Protein AF-A0A3M1IWX7-F1 (afdb_monomer)

Foldseek 3Di:
DQLDQAQEEEQQFEQADQVQVVVLVVDDPVSVVVSVCVSVDTHHLQRVQVVQQVVCVVCPVSGNHQEYEREYNDQALVSQLQSCQSHPHHYGYDDDVNLVVQVVDDPVSSVVVVVRSVVVNVVCVVPHDDDD

pLDDT: mean 96.59, std 3.07, range [67.62, 98.69]

Radius of gyration: 17.31 Å; Cα contacts (8 Å, |Δi|>4): 176; chains: 1; bounding box: 34×42×42 Å

Sequence (132 aa):
LLQLPLAAIDFAANGGTNFAKLELLRSNPLAQQVYAPLAQVGHSAEEMTQLTNDLIAELGDRVACEHIIISGGIQTFLDGYYLTEQLQLPAVYGQASAFLRYARGEYEDLRQYAAAQVRGLVLARTYLRIRR

Mean predicted aligned error: 2.96 Å

Structure (mmCIF, N/CA/C/O backbone):
data_AF-A0A3M1IWX7-F1
#
_entry.id   AF-A0A3M1IWX7-F1
#
loop_
_atom_site.group_PDB
_atom_site.id
_atom_site.type_symbol
_atom_site.label_atom_id
_atom_site.label_alt_id
_atom_site.label_comp_id
_atom_site.label_asym_id
_atom_site.label_entity_id
_atom_site.label_seq_id
_atom_site.pdbx_PDB_ins_code
_atom_site.Cartn_x
_atom_site.Cartn_y
_atom_site.Cartn_z
_atom_site.occupancy
_atom_site.B_iso_or_equiv
_atom_site.auth_seq_id
_atom_site.auth_comp_id
_atom_site.auth_asym_id
_atom_site.auth_atom_id
_atom_site.pdbx_PDB_model_num
ATOM 1 N N . LEU A 1 1 ? -12.398 11.976 3.714 1.00 95.06 1 LEU A N 1
ATOM 2 C CA . LEU A 1 1 ? -12.931 10.729 3.118 1.00 95.06 1 LEU A CA 1
ATOM 3 C C . LEU A 1 1 ? -13.509 9.789 4.172 1.00 95.06 1 LEU A C 1
ATOM 5 O O . LEU A 1 1 ? -14.639 9.380 3.985 1.00 95.06 1 LEU A O 1
ATOM 9 N N . LEU A 1 2 ? -12.815 9.514 5.287 1.00 97.81 2 LEU A N 1
ATOM 10 C CA . LEU A 1 2 ? -13.297 8.595 6.339 1.00 97.81 2 LEU A CA 1
ATOM 11 C C . LEU A 1 2 ? -14.684 8.910 6.930 1.00 97.81 2 LEU A C 1
ATOM 13 O O . LEU A 1 2 ? -15.343 8.001 7.404 1.00 97.81 2 LEU A O 1
ATOM 17 N N . GLN A 1 3 ? -15.139 10.167 6.897 1.00 98.31 3 GLN A N 1
ATOM 18 C CA . GLN A 1 3 ? -16.476 10.567 7.370 1.00 98.31 3 GLN A CA 1
ATOM 19 C C . GLN A 1 3 ? -17.596 10.362 6.332 1.00 98.31 3 GLN A C 1
ATOM 21 O O . GLN A 1 3 ? -18.760 10.626 6.614 1.00 98.31 3 GLN A O 1
ATOM 26 N N . LEU A 1 4 ? -17.256 9.949 5.109 1.00 98.25 4 LEU A N 1
ATOM 27 C CA . LEU A 1 4 ? -18.234 9.630 4.072 1.00 98.25 4 LEU A CA 1
ATOM 28 C C . LEU A 1 4 ? -18.584 8.136 4.155 1.00 98.25 4 LEU A C 1
ATOM 30 O O . LEU A 1 4 ? -17.682 7.342 4.425 1.00 98.25 4 LEU A O 1
ATOM 34 N N . PRO A 1 5 ? -19.838 7.738 3.872 1.00 97.56 5 PRO A N 1
ATOM 35 C CA . PRO A 1 5 ? -20.279 6.341 3.893 1.00 97.56 5 PRO A CA 1
ATOM 36 C C . PRO A 1 5 ? -19.789 5.586 2.645 1.00 97.56 5 PRO A C 1
ATOM 38 O O . PRO A 1 5 ? -20.568 5.159 1.794 1.00 97.56 5 PRO A O 1
ATOM 41 N N . LEU A 1 6 ? -18.468 5.508 2.480 1.00 97.62 6 LEU A N 1
ATOM 42 C CA . LEU A 1 6 ? -17.805 4.790 1.397 1.00 97.62 6 LEU A CA 1
ATOM 43 C C . LEU A 1 6 ? -17.605 3.331 1.808 1.00 97.62 6 LEU A C 1
ATOM 45 O O . LEU A 1 6 ? -17.215 3.051 2.939 1.00 97.62 6 LEU A O 1
ATOM 49 N N . ALA A 1 7 ? -17.796 2.407 0.864 1.00 97.50 7 ALA A N 1
ATOM 50 C CA . ALA A 1 7 ? -17.525 0.993 1.116 1.00 97.50 7 ALA A CA 1
ATOM 51 C C . ALA A 1 7 ? -16.043 0.755 1.449 1.00 97.50 7 ALA A C 1
ATOM 53 O O . ALA A 1 7 ? -15.734 0.015 2.380 1.00 97.50 7 ALA A O 1
ATOM 54 N N . ALA A 1 8 ? -15.139 1.398 0.699 1.00 98.19 8 ALA A N 1
ATOM 55 C CA . ALA A 1 8 ? -13.705 1.356 0.944 1.00 98.19 8 ALA A CA 1
ATOM 56 C C . ALA A 1 8 ? -12.975 2.591 0.389 1.00 98.19 8 ALA A C 1
ATOM 58 O O . ALA A 1 8 ? -13.444 3.222 -0.563 1.00 98.19 8 ALA A O 1
ATOM 59 N N . ILE A 1 9 ? -11.794 2.887 0.936 1.00 98.56 9 ILE A N 1
ATOM 60 C CA . ILE A 1 9 ? -10.816 3.833 0.370 1.00 98.56 9 ILE A CA 1
ATOM 61 C C . ILE A 1 9 ? -9.543 3.063 0.006 1.00 98.56 9 ILE A C 1
ATOM 63 O O . ILE A 1 9 ? -9.040 2.296 0.821 1.00 98.56 9 ILE A O 1
ATOM 67 N N . ASP A 1 10 ? -9.010 3.289 -1.195 1.00 98.50 10 ASP A N 1
ATOM 68 C CA . ASP A 1 10 ? -7.722 2.743 -1.637 1.00 98.50 10 ASP A CA 1
ATOM 69 C C . ASP A 1 10 ? -6.610 3.784 -1.465 1.00 98.50 10 ASP A C 1
ATOM 71 O O . ASP A 1 10 ? -6.742 4.913 -1.939 1.00 98.50 10 ASP A O 1
ATOM 75 N N . PHE A 1 11 ? -5.530 3.418 -0.772 1.00 98.38 11 PHE A N 1
ATOM 76 C CA . PHE A 1 11 ? -4.419 4.326 -0.486 1.00 98.38 11 PHE A CA 1
ATOM 77 C C . PHE A 1 11 ? -3.646 4.750 -1.734 1.00 98.38 11 PHE A C 1
ATOM 79 O O . PHE A 1 11 ? -3.239 5.908 -1.808 1.00 98.38 11 PHE A O 1
ATOM 86 N N . ALA A 1 12 ? -3.430 3.841 -2.693 1.00 97.50 12 ALA A N 1
ATOM 87 C CA . ALA A 1 12 ? -2.590 4.084 -3.873 1.00 97.50 12 ALA A CA 1
ATOM 88 C C . ALA A 1 12 ? -1.271 4.816 -3.532 1.00 97.50 12 ALA A C 1
ATOM 90 O O . ALA A 1 12 ? -0.866 5.767 -4.205 1.00 97.50 12 ALA A O 1
ATOM 91 N N . ALA A 1 13 ? -0.623 4.380 -2.449 1.00 97.56 13 ALA A N 1
ATOM 92 C CA . ALA A 1 13 ? 0.479 5.083 -1.814 1.00 97.56 13 ALA A CA 1
ATOM 93 C C . ALA A 1 13 ? 1.749 5.154 -2.681 1.00 97.56 13 ALA A C 1
ATOM 95 O O . ALA A 1 13 ? 1.976 4.372 -3.616 1.00 97.56 13 ALA A O 1
ATOM 96 N N . ASN A 1 14 ? 2.636 6.079 -2.322 1.00 96.44 14 ASN A N 1
ATOM 97 C CA . ASN A 1 14 ? 3.972 6.169 -2.891 1.00 96.44 14 ASN A CA 1
ATOM 98 C C . ASN A 1 14 ? 4.850 4.980 -2.440 1.00 96.44 14 ASN A C 1
ATOM 100 O O . ASN A 1 14 ? 4.671 4.423 -1.359 1.00 96.44 14 ASN A O 1
ATOM 104 N N . GLY A 1 15 ? 5.818 4.592 -3.275 1.00 90.94 15 GLY A N 1
ATOM 105 C CA . GLY A 1 15 ? 6.729 3.456 -3.040 1.00 90.94 15 GLY A CA 1
ATOM 106 C C . GLY A 1 15 ? 6.603 2.313 -4.055 1.00 90.94 15 GLY A C 1
ATOM 107 O O . GLY A 1 15 ? 7.458 1.432 -4.106 1.00 90.94 15 GLY A O 1
ATOM 108 N N . GLY A 1 16 ? 5.562 2.330 -4.894 1.00 91.69 16 GLY A N 1
ATOM 109 C CA . GLY A 1 16 ? 5.361 1.384 -5.998 1.00 91.69 16 GLY A CA 1
ATOM 110 C C . GLY A 1 16 ? 5.563 2.023 -7.370 1.00 91.69 16 GLY A C 1
ATOM 111 O O . GLY A 1 16 ? 6.592 2.635 -7.655 1.00 91.69 16 GLY A O 1
ATOM 112 N N . THR A 1 17 ? 4.562 1.878 -8.245 1.00 94.88 17 THR A N 1
ATOM 113 C CA . THR A 1 17 ? 4.537 2.598 -9.524 1.00 94.88 17 THR A CA 1
ATOM 114 C C . THR A 1 17 ? 4.424 4.096 -9.270 1.00 94.88 17 THR A C 1
ATOM 116 O O . THR A 1 17 ? 3.409 4.572 -8.774 1.00 94.88 17 THR A O 1
ATOM 119 N N . ASN A 1 18 ? 5.448 4.847 -9.659 1.00 95.81 18 ASN A N 1
ATOM 120 C CA . ASN A 1 18 ? 5.466 6.295 -9.521 1.00 95.81 18 ASN A CA 1
ATOM 121 C C . ASN A 1 18 ? 4.931 6.959 -10.798 1.00 95.81 18 ASN A C 1
ATOM 123 O O . ASN A 1 18 ? 5.664 7.123 -11.777 1.00 95.81 18 ASN A O 1
ATOM 127 N N . PHE A 1 19 ? 3.645 7.317 -10.795 1.00 95.56 19 PHE A N 1
ATOM 128 C CA . PHE A 1 19 ? 2.992 7.927 -11.957 1.00 95.56 19 PHE A CA 1
ATOM 129 C C . PHE A 1 19 ? 3.510 9.333 -12.266 1.00 95.56 19 PHE A C 1
ATOM 131 O O . PHE A 1 19 ? 3.643 9.668 -13.438 1.00 95.56 19 PHE A O 1
ATOM 138 N N . ALA A 1 20 ? 3.900 10.120 -11.258 1.00 95.69 20 ALA A N 1
ATOM 139 C CA . ALA A 1 20 ? 4.550 11.407 -11.498 1.00 95.69 20 ALA A CA 1
ATOM 140 C C . ALA A 1 20 ? 5.853 11.217 -12.295 1.00 95.69 20 ALA A C 1
ATOM 142 O O . ALA A 1 20 ? 6.055 11.863 -13.319 1.00 95.69 20 ALA A O 1
ATOM 143 N N . LYS A 1 21 ? 6.701 10.256 -11.906 1.00 95.38 21 LYS A N 1
ATOM 144 C CA . LYS A 1 21 ? 7.915 9.898 -12.656 1.00 95.38 21 LYS A CA 1
ATOM 145 C C . LYS A 1 21 ? 7.600 9.366 -14.055 1.00 95.38 21 LYS A C 1
ATOM 147 O O . LYS A 1 21 ? 8.299 9.722 -14.999 1.00 95.38 21 LYS A O 1
ATOM 152 N N . LEU A 1 22 ? 6.578 8.520 -14.198 1.00 96.12 22 LEU A N 1
ATOM 153 C CA . LEU A 1 22 ? 6.165 7.988 -15.499 1.00 96.12 22 LEU A CA 1
ATOM 154 C C . LEU A 1 22 ? 5.761 9.113 -16.460 1.00 96.12 22 LEU A C 1
ATOM 156 O O . LEU A 1 22 ? 6.229 9.138 -17.595 1.00 96.12 22 LEU A O 1
ATOM 160 N N . GLU A 1 23 ? 4.949 10.061 -16.001 1.00 97.00 23 GLU A N 1
ATOM 161 C CA . GLU A 1 23 ? 4.507 11.185 -16.829 1.00 97.00 23 GLU A CA 1
ATOM 162 C C . GLU A 1 23 ? 5.641 12.184 -17.106 1.00 97.00 23 GLU A C 1
ATOM 164 O O . GLU A 1 23 ? 5.728 12.718 -18.212 1.00 97.00 23 GLU A O 1
ATOM 169 N N . LEU A 1 24 ? 6.599 12.352 -16.186 1.00 96.12 24 LEU A N 1
ATOM 170 C CA . LEU A 1 24 ? 7.827 13.101 -16.473 1.00 96.12 24 LEU A CA 1
ATOM 171 C C . LEU A 1 24 ? 8.622 12.462 -17.614 1.00 96.12 24 LEU A C 1
ATOM 173 O O . LEU A 1 24 ? 9.012 13.166 -18.543 1.00 96.12 24 LEU A O 1
ATOM 177 N N . LEU A 1 25 ? 8.811 11.140 -17.610 1.00 96.31 25 LEU A N 1
ATOM 178 C CA . LEU A 1 25 ? 9.521 10.435 -18.688 1.00 96.31 25 LEU A CA 1
ATOM 179 C C . LEU A 1 25 ? 8.834 10.576 -20.058 1.00 96.31 25 LEU A C 1
ATOM 181 O O . LEU A 1 25 ? 9.493 10.439 -21.086 1.00 96.31 25 LEU A O 1
ATOM 185 N N . ARG A 1 26 ? 7.530 10.870 -20.082 1.00 97.12 26 ARG A N 1
ATOM 186 C CA . ARG A 1 26 ? 6.750 11.136 -21.303 1.00 97.12 26 ARG A CA 1
ATOM 187 C C . ARG A 1 26 ? 6.795 12.604 -21.743 1.00 97.12 26 ARG A C 1
ATOM 189 O O . ARG A 1 26 ? 6.288 12.931 -22.813 1.00 97.12 26 ARG A O 1
ATOM 196 N N . SER A 1 27 ? 7.376 13.483 -20.930 1.00 96.44 27 SER A N 1
ATOM 197 C CA . SER A 1 27 ? 7.433 14.930 -2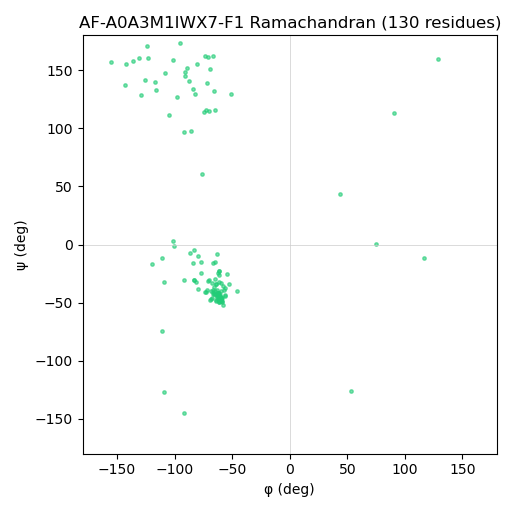1.158 1.00 96.44 27 SER A CA 1
ATOM 198 C C . SER A 1 27 ? 8.735 15.378 -21.840 1.00 96.44 27 SER A C 1
ATOM 200 O O . SER A 1 27 ? 9.663 14.591 -22.038 1.00 96.44 27 SER A O 1
ATOM 202 N N . ASN A 1 28 ? 8.814 16.661 -22.209 1.00 97.06 28 ASN A N 1
ATOM 203 C CA . ASN A 1 28 ? 10.013 17.251 -22.813 1.00 97.06 28 ASN A CA 1
ATOM 204 C C . ASN A 1 28 ? 11.153 17.465 -21.782 1.00 97.06 28 ASN A C 1
ATOM 206 O O . ASN A 1 28 ? 10.888 17.510 -20.579 1.00 97.06 28 ASN A O 1
ATOM 210 N N . PRO A 1 29 ? 12.417 17.649 -22.221 1.00 96.69 29 PRO A N 1
ATOM 211 C CA . PRO A 1 29 ? 13.563 17.759 -21.310 1.00 96.69 29 PRO A CA 1
ATOM 212 C C . PRO A 1 29 ? 13.471 18.892 -20.276 1.00 96.69 29 PRO A C 1
ATOM 214 O O . PRO A 1 29 ? 13.897 18.715 -19.137 1.00 96.69 29 PRO A O 1
ATOM 217 N N . LEU A 1 30 ? 12.888 20.040 -20.641 1.00 96.44 30 LEU A N 1
ATOM 218 C CA . LEU A 1 30 ? 12.727 21.167 -19.718 1.00 96.44 30 LEU A CA 1
ATOM 219 C C . LEU A 1 30 ? 11.739 20.819 -18.597 1.00 96.44 30 LEU A C 1
ATOM 221 O O . LEU A 1 30 ? 12.027 21.048 -17.424 1.00 96.44 30 LEU A O 1
ATOM 225 N N . ALA A 1 31 ? 10.598 20.220 -18.946 1.00 94.12 31 ALA A N 1
ATOM 226 C CA . ALA A 1 31 ? 9.603 19.764 -17.980 1.00 94.12 31 ALA A CA 1
ATOM 227 C C . ALA A 1 31 ? 10.174 18.687 -17.044 1.00 94.12 31 ALA A C 1
ATOM 229 O O . ALA A 1 31 ? 9.968 18.766 -15.834 1.00 94.12 31 ALA A O 1
ATOM 230 N N . GLN A 1 32 ? 10.952 17.737 -17.577 1.00 94.88 32 GLN A N 1
ATOM 231 C CA . GLN A 1 32 ? 11.645 16.731 -16.766 1.00 94.88 32 GLN A CA 1
ATOM 232 C C . GLN A 1 32 ? 12.547 17.370 -15.707 1.00 94.88 32 GLN A C 1
ATOM 234 O O . GLN A 1 32 ? 12.524 16.943 -14.556 1.00 94.88 32 GLN A O 1
ATOM 239 N N . GLN A 1 33 ? 13.307 18.405 -16.074 1.00 94.50 33 GLN A N 1
ATOM 240 C CA . GLN A 1 33 ? 14.199 19.099 -15.148 1.00 94.50 33 GLN A CA 1
ATOM 241 C C . GLN A 1 33 ? 13.430 19.908 -14.094 1.00 94.50 33 GLN A C 1
ATOM 243 O O . GLN A 1 33 ? 13.735 19.811 -12.907 1.00 94.50 33 GLN A O 1
ATOM 248 N N . VAL A 1 34 ? 12.439 20.699 -14.514 1.00 96.69 34 VAL A N 1
ATOM 249 C CA . VAL A 1 34 ? 11.699 21.605 -13.618 1.00 96.69 34 VAL A CA 1
ATOM 250 C C . VAL A 1 34 ? 10.826 20.836 -12.627 1.00 96.69 34 VAL A C 1
ATOM 252 O O . VAL A 1 34 ? 10.751 21.202 -11.455 1.00 96.69 34 VAL A O 1
ATOM 255 N N . TYR A 1 35 ? 10.178 19.762 -13.074 1.00 96.19 35 TYR A N 1
ATOM 256 C CA . TYR A 1 35 ? 9.174 19.048 -12.286 1.00 96.19 35 TYR A CA 1
ATOM 257 C C . TYR A 1 35 ? 9.688 17.754 -11.643 1.00 96.19 35 TYR A C 1
ATOM 259 O O . TYR A 1 35 ? 8.919 17.085 -10.954 1.00 96.19 35 TYR A O 1
ATOM 267 N N . ALA A 1 36 ? 10.977 17.418 -11.787 1.00 94.81 36 ALA A N 1
ATOM 268 C CA . ALA A 1 36 ? 11.594 16.255 -11.138 1.00 94.81 36 ALA A CA 1
ATOM 269 C C . ALA A 1 36 ? 11.246 16.093 -9.641 1.00 94.81 36 ALA A C 1
ATOM 271 O O . ALA A 1 36 ? 10.975 14.958 -9.233 1.00 94.81 36 ALA A O 1
ATOM 272 N N . PRO A 1 37 ? 11.184 17.163 -8.817 1.00 96.38 37 PRO A N 1
ATOM 273 C CA . PRO A 1 37 ? 10.833 17.025 -7.403 1.00 96.38 37 PRO A CA 1
ATOM 274 C C . PRO A 1 37 ? 9.429 16.456 -7.150 1.00 96.38 37 PRO A C 1
ATOM 276 O O . PRO A 1 37 ? 9.224 15.804 -6.128 1.00 96.38 37 PRO A O 1
ATOM 279 N N . LEU A 1 38 ? 8.473 16.624 -8.078 1.00 94.56 38 LEU A N 1
ATOM 280 C CA . LEU A 1 38 ? 7.114 16.082 -7.927 1.00 94.56 38 LEU A CA 1
ATOM 281 C C . LEU A 1 38 ? 7.094 14.554 -7.853 1.00 94.56 38 LEU A C 1
ATOM 283 O O . LEU A 1 38 ? 6.195 13.987 -7.242 1.00 94.56 38 LEU A O 1
ATOM 287 N N . ALA A 1 39 ? 8.104 13.879 -8.408 1.00 94.69 39 ALA A N 1
ATOM 288 C CA . ALA A 1 39 ? 8.229 12.432 -8.280 1.00 94.69 39 ALA A CA 1
ATOM 289 C C . ALA A 1 39 ? 8.479 11.969 -6.833 1.00 94.69 39 ALA A C 1
ATOM 291 O O . ALA A 1 39 ? 8.347 10.783 -6.561 1.00 94.69 39 ALA A O 1
ATOM 292 N N . GLN A 1 40 ? 8.852 12.857 -5.911 1.00 94.00 40 GLN A N 1
ATOM 293 C CA . GLN A 1 40 ? 9.076 12.512 -4.502 1.00 94.00 40 GLN A CA 1
ATOM 294 C C . GLN A 1 40 ? 7.890 12.885 -3.600 1.00 94.00 40 GLN A C 1
ATOM 296 O O . GLN A 1 40 ? 7.939 12.638 -2.400 1.00 94.00 40 GLN A O 1
ATOM 301 N N . VAL A 1 41 ? 6.833 13.485 -4.155 1.00 95.62 41 VAL A N 1
ATOM 302 C CA . VAL A 1 41 ? 5.658 13.917 -3.390 1.00 95.62 41 VAL A CA 1
ATOM 303 C C . VAL A 1 41 ? 4.687 12.753 -3.204 1.00 95.62 41 VAL A C 1
ATOM 305 O O . VAL A 1 41 ? 4.342 12.061 -4.160 1.00 95.62 41 VAL A O 1
ATOM 308 N N . GLY A 1 42 ? 4.205 12.581 -1.975 1.00 96.44 42 GLY A N 1
ATOM 309 C CA . GLY A 1 42 ? 3.219 11.571 -1.596 1.00 96.44 42 GLY A CA 1
ATOM 310 C C . GLY A 1 42 ? 3.672 10.762 -0.386 1.00 96.44 42 GLY A C 1
ATOM 311 O O . GLY A 1 42 ? 4.861 10.707 -0.083 1.00 96.44 42 GLY A O 1
ATOM 312 N N . HIS A 1 43 ? 2.715 10.131 0.287 1.00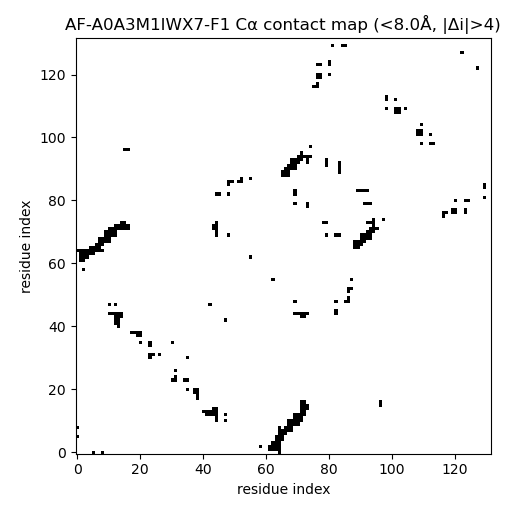 98.00 43 HIS A N 1
ATOM 313 C CA . HIS A 1 43 ? 2.965 9.337 1.487 1.00 98.00 43 HIS A CA 1
ATOM 314 C C . HIS A 1 43 ? 3.238 7.875 1.157 1.00 98.00 43 HIS A C 1
ATOM 316 O O . HIS A 1 43 ? 2.685 7.342 0.191 1.00 98.00 43 HIS A O 1
ATOM 322 N N . SER A 1 44 ? 4.069 7.222 1.965 1.00 9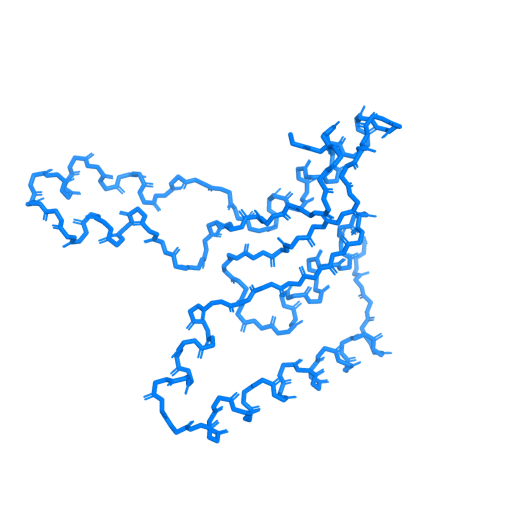7.75 44 SER A N 1
ATOM 323 C CA . SER A 1 44 ? 4.223 5.767 1.924 1.00 97.75 44 SER A CA 1
ATOM 324 C C . SER A 1 44 ? 2.978 5.059 2.477 1.00 97.75 44 SER A C 1
ATOM 326 O O . SER A 1 44 ? 2.176 5.651 3.201 1.00 97.75 44 SER A O 1
ATOM 328 N N . ALA A 1 45 ? 2.813 3.770 2.163 1.00 98.06 45 ALA A N 1
ATOM 329 C CA . ALA A 1 45 ? 1.697 2.984 2.696 1.00 98.06 45 ALA A CA 1
ATOM 330 C C . ALA A 1 45 ? 1.734 2.880 4.235 1.00 98.06 45 ALA A C 1
ATOM 332 O O . ALA A 1 45 ? 0.684 2.862 4.875 1.00 98.06 45 ALA A O 1
ATOM 333 N N . GLU A 1 46 ? 2.930 2.859 4.831 1.00 97.50 46 GLU A N 1
ATOM 334 C CA . GLU A 1 46 ? 3.122 2.856 6.286 1.00 97.50 46 GLU A CA 1
ATOM 335 C C . GLU A 1 46 ? 2.696 4.192 6.910 1.00 97.50 46 GLU A C 1
ATOM 337 O O . GLU A 1 46 ? 1.903 4.209 7.850 1.00 97.50 46 GLU A O 1
ATOM 342 N N . GLU A 1 47 ? 3.123 5.319 6.329 1.00 98.31 47 GLU A N 1
ATOM 343 C CA . GLU A 1 47 ? 2.699 6.655 6.772 1.00 98.31 47 GLU A CA 1
ATOM 344 C C . GLU A 1 47 ? 1.179 6.817 6.683 1.00 98.31 47 GLU A C 1
ATOM 346 O O . GLU A 1 47 ? 0.549 7.277 7.633 1.00 98.31 47 GLU A O 1
ATOM 351 N N . MET A 1 48 ? 0.565 6.402 5.569 1.00 98.50 48 MET A N 1
ATOM 352 C CA . MET A 1 48 ? -0.891 6.462 5.406 1.00 98.50 48 MET A CA 1
ATOM 353 C C . MET A 1 48 ? -1.628 5.555 6.395 1.00 98.50 48 MET A C 1
ATOM 355 O O . MET A 1 48 ? -2.707 5.923 6.861 1.00 98.50 48 MET A O 1
ATOM 359 N N . THR A 1 49 ? -1.052 4.403 6.749 1.00 98.25 49 THR A N 1
ATOM 360 C CA . THR A 1 49 ? -1.605 3.501 7.773 1.00 98.25 49 THR A CA 1
ATOM 361 C C . THR A 1 49 ? -1.616 4.185 9.137 1.00 98.25 49 THR A C 1
ATOM 363 O O . THR A 1 49 ? -2.660 4.222 9.791 1.00 98.25 49 THR A O 1
ATOM 366 N N . GLN A 1 50 ? -0.500 4.802 9.536 1.00 98.25 50 GLN A N 1
ATOM 367 C CA . GLN A 1 50 ? -0.416 5.530 10.802 1.00 98.25 50 GLN A CA 1
ATOM 368 C C . GLN A 1 50 ? -1.364 6.735 10.830 1.00 98.25 50 GLN A C 1
ATOM 370 O O . GLN A 1 50 ? -2.164 6.855 11.753 1.00 98.25 50 GLN A O 1
ATOM 375 N N . LEU A 1 51 ? -1.352 7.566 9.784 1.00 98.44 51 LEU A N 1
ATOM 376 C CA . LEU A 1 51 ? -2.254 8.716 9.664 1.00 98.44 51 LEU A CA 1
ATOM 377 C C . LEU A 1 51 ? -3.725 8.297 9.739 1.00 98.44 51 LEU A C 1
ATOM 379 O O . LEU A 1 51 ? -4.539 8.982 10.349 1.00 98.44 51 LEU A O 1
ATOM 383 N N . THR A 1 52 ? -4.079 7.166 9.129 1.00 98.50 52 THR A N 1
ATOM 384 C CA . THR A 1 52 ? -5.448 6.645 9.180 1.00 98.50 52 THR A CA 1
ATOM 385 C C . THR A 1 52 ? -5.816 6.207 10.595 1.00 98.50 52 THR A C 1
ATOM 387 O O . THR A 1 52 ? -6.903 6.544 11.051 1.00 98.50 52 THR A O 1
ATOM 390 N N . ASN A 1 53 ? -4.919 5.528 11.315 1.00 98.25 53 ASN A N 1
ATOM 391 C CA . ASN A 1 53 ? -5.130 5.170 12.721 1.00 98.25 53 ASN A CA 1
ATOM 392 C C . ASN A 1 53 ? -5.299 6.408 13.617 1.00 98.25 53 ASN A C 1
ATOM 394 O O . ASN A 1 53 ? -6.200 6.430 14.457 1.00 98.25 53 ASN A O 1
ATOM 398 N N . ASP A 1 54 ? -4.491 7.447 13.406 1.00 98.50 54 ASP A N 1
ATOM 399 C CA . ASP A 1 54 ? -4.597 8.708 14.147 1.00 98.50 54 ASP A CA 1
ATOM 400 C C . ASP A 1 54 ? -5.944 9.398 13.868 1.00 98.50 54 ASP A C 1
ATOM 402 O O . ASP A 1 54 ? -6.639 9.822 14.793 1.00 98.50 54 ASP A O 1
ATOM 406 N N . LEU A 1 55 ? -6.370 9.429 12.600 1.00 98.31 55 LEU A N 1
ATOM 407 C CA . LEU A 1 55 ? -7.668 9.977 12.200 1.00 98.31 55 LEU A CA 1
ATOM 408 C C . LEU A 1 55 ? -8.844 9.168 12.751 1.00 98.31 55 LEU A C 1
ATOM 410 O O . LEU A 1 55 ? -9.860 9.757 13.104 1.00 98.31 55 LEU A O 1
ATOM 414 N N . ILE A 1 56 ? -8.739 7.840 12.828 1.00 98.25 56 ILE A N 1
ATOM 415 C CA . ILE A 1 56 ? -9.771 6.997 13.450 1.00 98.25 56 ILE A CA 1
ATOM 416 C C . ILE A 1 56 ? -9.921 7.372 14.927 1.00 98.25 56 ILE A C 1
ATOM 418 O O . ILE A 1 56 ? -11.042 7.588 15.390 1.00 98.25 56 ILE A O 1
ATOM 422 N N . ALA A 1 57 ? -8.803 7.516 15.644 1.00 98.12 57 ALA A N 1
ATOM 423 C CA . ALA A 1 57 ? -8.806 7.919 17.046 1.00 98.12 57 ALA A CA 1
ATOM 424 C C . ALA A 1 57 ? -9.381 9.335 17.253 1.00 98.12 57 ALA A C 1
ATOM 426 O O . ALA A 1 57 ? -10.118 9.561 18.211 1.00 98.12 57 ALA A O 1
ATOM 427 N N . GLU A 1 58 ? -9.085 10.279 16.355 1.00 98.38 58 GLU A N 1
ATOM 428 C CA . GLU A 1 58 ? -9.598 11.656 16.413 1.00 98.38 58 GLU A CA 1
ATOM 429 C C . GLU A 1 58 ? -11.092 11.759 16.046 1.00 98.38 58 GLU A C 1
ATOM 431 O O . GLU A 1 58 ? -11.854 12.532 16.639 1.00 98.38 58 GLU A O 1
ATOM 436 N N . LEU A 1 59 ? -11.529 11.022 15.025 1.00 98.06 59 LEU A N 1
ATOM 437 C CA . LEU A 1 59 ? -12.884 11.124 14.486 1.00 98.06 59 LEU A CA 1
ATOM 438 C C . LEU A 1 59 ? -13.904 10.333 15.307 1.00 98.06 59 LEU A C 1
ATOM 440 O O . LEU A 1 59 ? -15.055 10.778 15.382 1.00 98.06 59 LEU A O 1
ATOM 444 N N . GLY A 1 60 ? -13.500 9.208 15.907 1.00 97.62 60 GLY A N 1
ATOM 445 C CA . GLY A 1 60 ? -14.376 8.317 16.669 1.00 97.62 60 GLY A CA 1
ATOM 446 C C . GLY A 1 60 ? -15.604 7.905 15.855 1.00 97.62 60 GLY A C 1
ATOM 447 O O . GLY A 1 60 ? -15.488 7.480 14.706 1.00 97.62 60 GLY A O 1
ATOM 448 N N . ASP A 1 61 ? -16.793 8.130 16.412 1.00 97.25 61 ASP A N 1
ATOM 449 C CA . ASP A 1 61 ? -18.083 7.776 15.797 1.00 97.25 61 ASP A CA 1
ATOM 450 C C . ASP A 1 61 ? -18.384 8.514 14.480 1.00 97.25 61 ASP A C 1
ATOM 452 O O . ASP A 1 61 ? -19.356 8.204 13.793 1.00 97.25 61 ASP A O 1
ATOM 456 N N . ARG A 1 62 ? -17.569 9.509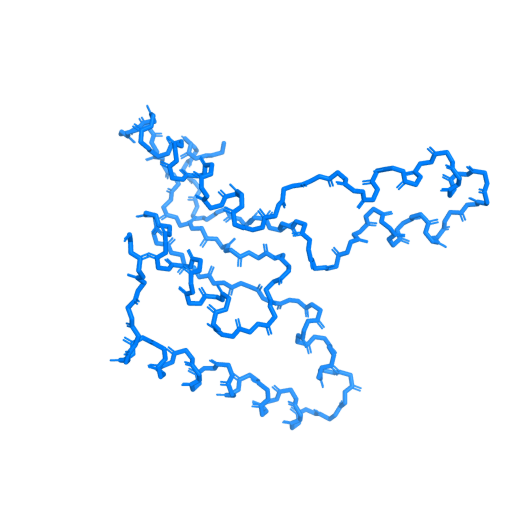 14.105 1.00 98.25 62 ARG A N 1
ATOM 457 C CA . ARG A 1 62 ? -17.693 10.191 12.809 1.00 98.25 62 ARG A CA 1
ATOM 458 C C . ARG A 1 62 ? -17.082 9.398 11.657 1.00 98.25 62 ARG A C 1
ATOM 460 O O . ARG A 1 62 ? -17.257 9.803 10.510 1.00 98.25 62 ARG A O 1
ATOM 467 N N . VAL A 1 63 ? -16.345 8.317 11.917 1.00 98.25 63 VAL A N 1
ATOM 468 C CA . VAL A 1 63 ? -15.863 7.425 10.855 1.00 98.25 63 VAL A CA 1
ATOM 469 C C . VAL A 1 63 ? -17.055 6.663 10.270 1.00 98.25 63 VAL A C 1
ATOM 471 O O . VAL A 1 63 ? -17.688 5.867 10.951 1.00 98.25 63 VAL A O 1
ATOM 474 N N . ALA A 1 64 ? -17.351 6.916 8.996 1.00 98.31 64 ALA A N 1
ATOM 475 C CA . ALA A 1 64 ? -18.430 6.275 8.244 1.00 98.31 64 ALA A CA 1
ATOM 476 C C . ALA A 1 64 ? -17.920 5.336 7.135 1.00 98.31 64 ALA A C 1
ATOM 478 O O . ALA A 1 64 ? -18.703 4.584 6.563 1.00 98.31 64 ALA A O 1
ATOM 479 N N . CYS A 1 65 ? -16.624 5.381 6.808 1.00 98.12 65 CYS A N 1
ATOM 480 C CA . CYS A 1 65 ? -15.998 4.445 5.878 1.00 98.12 65 CYS A CA 1
ATOM 481 C C . CYS A 1 65 ? -15.638 3.146 6.600 1.00 98.12 65 CYS A C 1
ATOM 483 O O . CYS A 1 65 ? -14.966 3.175 7.630 1.00 98.12 65 CYS A O 1
ATOM 485 N N . GLU A 1 66 ? -16.037 2.012 6.032 1.00 95.19 66 GLU A N 1
ATOM 486 C CA . GLU A 1 66 ? -15.956 0.720 6.722 1.00 95.19 66 GLU A CA 1
ATOM 487 C C . GLU A 1 66 ? -14.648 -0.039 6.459 1.00 95.19 66 GLU A C 1
ATOM 489 O O . GLU A 1 66 ? -14.188 -0.783 7.323 1.00 95.19 66 GLU A O 1
ATOM 494 N N . HIS A 1 67 ? -14.039 0.142 5.281 1.00 98.44 67 HIS A N 1
ATOM 495 C CA . HIS A 1 67 ? -12.881 -0.651 4.857 1.00 98.44 67 HIS A CA 1
ATOM 496 C C . HIS A 1 67 ? -11.777 0.200 4.229 1.00 98.44 67 HIS A C 1
ATOM 498 O O . HIS A 1 67 ? -12.020 1.278 3.683 1.00 98.44 67 HIS A O 1
ATOM 504 N N . ILE A 1 68 ? -10.556 -0.330 4.239 1.00 98.62 68 ILE A N 1
ATOM 505 C CA . ILE A 1 68 ? -9.402 0.249 3.547 1.00 98.62 68 ILE A CA 1
ATOM 506 C C . ILE A 1 68 ? -8.762 -0.788 2.614 1.00 98.62 68 ILE A C 1
ATOM 508 O O . ILE A 1 68 ? -8.647 -1.970 2.939 1.00 98.62 68 ILE A O 1
ATOM 512 N N . ILE A 1 69 ? -8.317 -0.339 1.443 1.00 98.69 69 ILE A N 1
ATOM 513 C CA . ILE A 1 69 ? -7.430 -1.089 0.555 1.00 98.69 69 ILE A CA 1
ATOM 514 C C . ILE A 1 69 ? -6.041 -0.461 0.677 1.00 98.69 69 ILE A C 1
ATOM 516 O O . ILE A 1 69 ? -5.811 0.675 0.267 1.00 98.69 69 ILE A O 1
ATOM 520 N N . ILE A 1 70 ? -5.103 -1.198 1.264 1.00 98.62 70 ILE A N 1
ATOM 521 C CA . ILE A 1 70 ? -3.716 -0.761 1.402 1.00 98.62 70 ILE A CA 1
ATOM 522 C C . ILE A 1 70 ? -2.985 -1.137 0.111 1.00 98.62 70 ILE A C 1
ATOM 524 O O . ILE A 1 70 ? -2.578 -2.285 -0.082 1.00 98.62 70 ILE A O 1
ATOM 528 N N . SER A 1 71 ? -2.846 -0.189 -0.811 1.00 98.19 71 SER A N 1
ATOM 529 C CA . SER A 1 71 ? -2.081 -0.374 -2.048 1.00 98.19 71 SER A CA 1
ATOM 530 C C . SER A 1 71 ? -0.992 0.686 -2.212 1.00 98.19 71 SER A C 1
ATOM 532 O O . SER A 1 71 ? -0.929 1.663 -1.469 1.00 98.19 71 SER A O 1
ATOM 534 N N . GLY A 1 72 ? -0.128 0.474 -3.208 1.00 97.19 72 GLY A N 1
ATOM 535 C CA . GLY A 1 72 ? 1.040 1.313 -3.461 1.00 97.19 72 GLY A CA 1
ATOM 536 C C . GLY A 1 72 ? 2.282 0.806 -2.730 1.00 97.19 72 GLY A C 1
ATOM 537 O O . GLY A 1 72 ? 2.345 0.772 -1.510 1.00 97.19 72 GLY A O 1
ATOM 538 N N . GLY A 1 73 ? 3.276 0.346 -3.493 1.00 94.69 73 GLY A N 1
ATOM 539 C CA . GLY A 1 73 ? 4.547 -0.139 -2.937 1.00 94.69 73 GLY A CA 1
ATOM 540 C C . GLY A 1 73 ? 4.509 -1.515 -2.269 1.00 94.69 73 GLY A C 1
ATOM 541 O O . GLY A 1 73 ? 5.555 -1.977 -1.836 1.00 94.69 73 GLY A O 1
ATOM 542 N N . ILE A 1 74 ? 3.363 -2.202 -2.236 1.00 96.81 74 ILE A N 1
ATOM 543 C CA . ILE A 1 74 ? 3.242 -3.546 -1.650 1.00 96.81 74 ILE A CA 1
ATOM 544 C C . ILE A 1 74 ? 3.910 -4.584 -2.561 1.00 96.81 74 ILE A C 1
ATOM 546 O O . ILE A 1 74 ? 3.451 -4.816 -3.685 1.00 96.81 74 ILE A O 1
ATOM 550 N N . GLN A 1 75 ? 4.980 -5.235 -2.099 1.00 91.69 75 GLN A N 1
ATOM 551 C CA . GLN A 1 75 ? 5.768 -6.178 -2.911 1.00 91.69 75 GLN A CA 1
ATOM 552 C C . GLN A 1 75 ? 5.587 -7.631 -2.471 1.00 91.69 75 GLN A C 1
ATOM 554 O O . GLN A 1 75 ? 5.617 -8.544 -3.307 1.00 91.69 75 GLN A O 1
ATOM 559 N N . THR A 1 76 ? 5.362 -7.852 -1.179 1.00 95.06 76 THR A N 1
ATOM 560 C CA . THR A 1 76 ? 5.295 -9.181 -0.573 1.00 95.06 76 THR A CA 1
ATOM 561 C C . THR A 1 76 ? 4.058 -9.359 0.303 1.00 95.06 76 THR A C 1
ATOM 563 O O . THR A 1 76 ? 3.470 -8.399 0.801 1.00 95.06 76 THR A O 1
ATOM 566 N N . PHE A 1 77 ? 3.700 -10.620 0.558 1.00 97.00 77 PHE A N 1
ATOM 567 C CA . PHE A 1 77 ? 2.658 -10.966 1.521 1.00 97.00 77 PHE A CA 1
ATOM 568 C C . PHE A 1 77 ? 3.001 -10.510 2.947 1.00 97.00 77 PHE A C 1
ATOM 570 O O . PHE A 1 77 ? 2.085 -10.357 3.748 1.00 97.00 77 PHE A O 1
ATOM 577 N N . LEU A 1 78 ? 4.288 -10.311 3.275 1.00 97.44 78 LEU A N 1
ATOM 578 C CA . LEU A 1 78 ? 4.712 -9.798 4.579 1.00 97.44 78 LEU A CA 1
ATOM 579 C C . LEU A 1 78 ? 4.419 -8.307 4.707 1.00 97.44 78 LEU A C 1
ATOM 581 O O . LEU A 1 78 ? 3.918 -7.910 5.751 1.00 97.44 78 LEU A O 1
ATOM 585 N N . ASP A 1 79 ? 4.645 -7.515 3.654 1.00 96.69 79 ASP A N 1
ATOM 586 C CA . ASP A 1 79 ? 4.256 -6.097 3.632 1.00 96.69 79 ASP A CA 1
ATOM 587 C C . ASP A 1 79 ? 2.740 -5.979 3.829 1.00 96.69 79 ASP A C 1
ATOM 589 O O . ASP A 1 79 ? 2.255 -5.236 4.681 1.00 96.69 79 ASP A O 1
ATOM 593 N N . GLY A 1 80 ? 1.992 -6.781 3.063 1.00 97.19 80 GLY A N 1
ATOM 594 C CA . GLY A 1 80 ? 0.538 -6.829 3.136 1.00 97.19 80 GLY A CA 1
ATOM 595 C C . GLY A 1 80 ? 0.031 -7.261 4.512 1.00 97.19 80 GLY A C 1
ATOM 596 O O . GLY A 1 80 ? -0.844 -6.606 5.072 1.00 97.19 80 GLY A O 1
ATOM 597 N N . TYR A 1 81 ? 0.592 -8.330 5.082 1.00 98.25 81 TYR A N 1
ATOM 598 C CA . TYR A 1 81 ? 0.268 -8.792 6.434 1.00 98.25 81 TYR A CA 1
ATOM 599 C C . TYR A 1 81 ? 0.592 -7.727 7.485 1.00 98.25 81 TYR A C 1
ATOM 601 O O . TYR A 1 81 ? -0.262 -7.401 8.299 1.00 98.25 81 TYR A O 1
ATOM 609 N N . TYR A 1 82 ? 1.793 -7.149 7.439 1.00 97.94 82 TYR A N 1
ATOM 610 C CA . TYR A 1 82 ? 2.236 -6.151 8.406 1.00 97.94 82 TYR A CA 1
ATOM 611 C C . TYR A 1 82 ? 1.293 -4.942 8.442 1.00 97.94 82 TYR A C 1
ATOM 613 O O . TYR A 1 82 ? 0.770 -4.601 9.498 1.00 97.94 82 TYR A O 1
ATOM 621 N N . LEU A 1 83 ? 0.996 -4.345 7.288 1.00 97.94 83 LEU A N 1
ATOM 622 C CA . LEU A 1 83 ? 0.174 -3.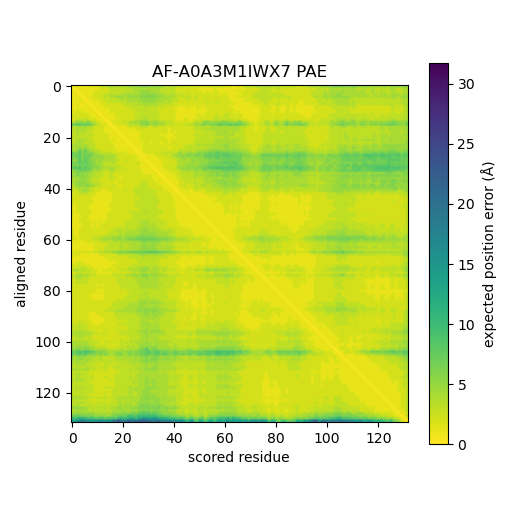135 7.233 1.00 97.94 83 LEU A CA 1
ATOM 623 C C . LEU A 1 83 ? -1.303 -3.408 7.552 1.00 97.94 83 LEU A C 1
ATOM 625 O O . LEU A 1 83 ? -1.937 -2.621 8.253 1.00 97.94 83 LEU A O 1
ATOM 629 N N . THR A 1 84 ? -1.860 -4.531 7.079 1.00 98.00 84 THR A N 1
ATOM 630 C CA . THR A 1 84 ? -3.277 -4.858 7.341 1.00 98.00 84 THR A CA 1
ATOM 631 C C . THR A 1 84 ? -3.546 -5.219 8.800 1.00 98.00 84 THR A C 1
ATOM 633 O O . THR A 1 84 ? -4.623 -4.915 9.295 1.00 98.00 84 THR A O 1
ATOM 636 N N . GLU A 1 85 ? -2.583 -5.807 9.510 1.00 97.31 85 GLU A N 1
ATOM 637 C CA . GLU A 1 85 ? -2.711 -6.115 10.943 1.00 97.31 85 GLU A CA 1
ATOM 638 C C . GLU A 1 85 ? -2.368 -4.913 11.851 1.00 97.31 85 GLU A C 1
ATOM 640 O O . GLU A 1 85 ? -2.681 -4.926 13.044 1.00 97.31 85 GLU A O 1
ATOM 645 N N . GLN A 1 86 ? -1.706 -3.876 11.318 1.00 96.69 86 GLN A N 1
ATOM 646 C CA . GLN A 1 86 ? -1.469 -2.612 12.029 1.00 96.69 86 GLN A CA 1
ATOM 647 C C . GLN A 1 86 ? -2.650 -1.645 11.962 1.00 96.69 86 GLN A C 1
ATOM 649 O O . GLN A 1 86 ? -2.833 -0.839 12.879 1.00 96.69 86 GLN A O 1
ATOM 654 N N . LEU A 1 87 ? -3.422 -1.677 10.878 1.00 97.81 87 LEU A N 1
ATOM 655 C CA . LEU A 1 87 ? -4.554 -0.780 10.695 1.00 97.81 87 LEU A CA 1
ATOM 656 C C . LEU A 1 87 ? -5.717 -1.160 11.629 1.00 97.81 87 LEU A C 1
ATOM 658 O O . LEU A 1 87 ? -6.031 -2.332 11.811 1.00 97.81 87 LEU A O 1
ATOM 662 N N . GLN A 1 88 ? -6.377 -0.161 12.214 1.00 96.88 88 GLN A N 1
ATOM 663 C CA . GLN A 1 88 ? -7.512 -0.375 13.121 1.00 96.88 88 GLN A CA 1
ATOM 664 C C . GLN A 1 88 ? -8.823 -0.718 12.397 1.00 96.88 88 GLN A C 1
ATOM 666 O O . GLN A 1 88 ? -9.698 -1.347 12.991 1.00 96.88 88 GLN A O 1
ATOM 671 N N . LEU A 1 89 ? -8.971 -0.313 11.132 1.00 97.00 89 LEU A N 1
ATOM 672 C CA . LEU A 1 89 ? -10.117 -0.676 10.296 1.00 97.00 89 LEU A CA 1
ATOM 673 C C . LEU A 1 89 ? -9.860 -1.983 9.533 1.00 97.00 89 LEU A C 1
ATOM 675 O O . LEU A 1 89 ? -8.714 -2.270 9.182 1.00 97.00 89 LEU A O 1
ATOM 679 N N . PRO A 1 90 ? -10.918 -2.744 9.198 1.00 98.00 90 PRO A N 1
ATOM 680 C CA . PRO A 1 90 ? -10.818 -3.864 8.274 1.00 98.00 90 PRO A CA 1
ATOM 681 C C . PRO A 1 90 ? -10.120 -3.468 6.969 1.00 98.00 90 PRO A C 1
ATOM 683 O O . PRO A 1 90 ? -10.499 -2.496 6.309 1.00 98.00 90 PRO A O 1
ATOM 686 N N . ALA A 1 91 ? -9.114 -4.249 6.575 1.00 98.25 91 ALA A N 1
ATOM 687 C CA . ALA A 1 91 ? -8.358 -3.969 5.366 1.00 98.25 91 ALA A CA 1
ATOM 688 C C . ALA A 1 91 ? -7.941 -5.204 4.575 1.00 98.25 91 ALA A C 1
ATOM 690 O O . ALA A 1 91 ? -7.761 -6.309 5.093 1.00 98.25 91 ALA A O 1
ATOM 691 N N . VAL A 1 92 ? -7.734 -4.962 3.285 1.00 98.12 92 VAL A N 1
ATOM 692 C CA . VAL A 1 92 ? -7.044 -5.855 2.352 1.00 98.12 92 VAL A CA 1
ATOM 693 C C . VAL A 1 92 ? -5.872 -5.101 1.730 1.00 98.12 92 VAL A C 1
ATOM 695 O O . VAL A 1 92 ? -5.859 -3.873 1.745 1.00 98.12 92 VAL A O 1
ATOM 698 N N . TYR A 1 93 ? -4.891 -5.810 1.168 1.00 97.88 93 TYR A N 1
ATOM 699 C CA . TYR A 1 93 ? -3.802 -5.171 0.428 1.00 97.88 93 TYR A CA 1
ATOM 700 C C . TYR A 1 93 ? -3.916 -5.415 -1.077 1.00 97.88 93 TYR A C 1
ATOM 702 O O . TYR A 1 93 ? -4.381 -6.467 -1.520 1.00 97.88 93 TYR A O 1
ATOM 710 N N . GLY A 1 94 ? -3.478 -4.432 -1.863 1.00 97.06 94 GLY A N 1
ATOM 711 C CA . GLY A 1 94 ? -3.511 -4.461 -3.323 1.00 97.06 94 GLY A CA 1
ATOM 712 C C . GLY A 1 94 ? -2.114 -4.407 -3.937 1.00 97.06 94 GLY A C 1
ATOM 713 O O . GLY A 1 94 ? -1.254 -3.647 -3.492 1.00 97.06 94 GLY A O 1
ATOM 714 N N . GLN A 1 95 ? -1.892 -5.182 -5.001 1.00 96.62 95 GLN A N 1
ATOM 715 C CA . GLN A 1 95 ? -0.643 -5.186 -5.766 1.00 96.62 95 GLN A CA 1
ATOM 716 C C . GLN A 1 95 ? -0.927 -5.017 -7.261 1.00 96.62 95 GLN A C 1
ATOM 718 O O . GLN A 1 95 ? -1.711 -5.767 -7.834 1.00 96.62 95 GLN A O 1
ATOM 723 N N . 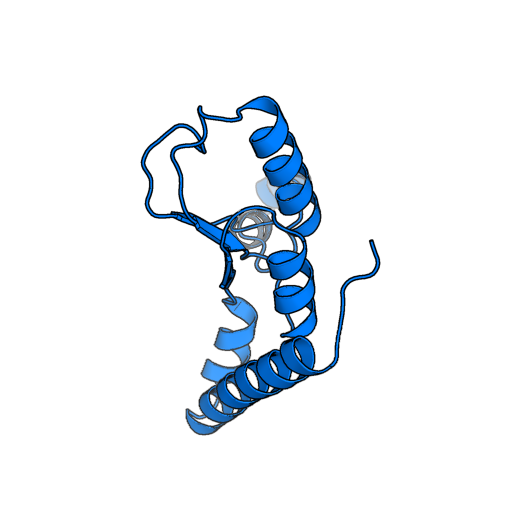ALA A 1 96 ? -0.248 -4.063 -7.905 1.00 95.56 96 ALA A N 1
ATOM 724 C CA . ALA A 1 96 ? -0.390 -3.804 -9.341 1.00 95.56 96 ALA A CA 1
ATOM 725 C C . ALA A 1 96 ? 0.872 -4.197 -10.126 1.00 95.56 96 ALA A C 1
ATOM 727 O O . ALA A 1 96 ? 0.901 -5.233 -10.787 1.00 95.56 96 ALA A O 1
ATOM 728 N N . SER A 1 97 ? 1.949 -3.409 -10.033 1.00 93.12 97 SER A N 1
ATOM 729 C CA . SER A 1 97 ? 3.187 -3.637 -10.800 1.00 93.12 97 SER A CA 1
ATOM 730 C C . SER A 1 97 ? 3.845 -4.988 -10.517 1.00 93.12 97 SER A C 1
ATOM 732 O O . SER A 1 97 ? 4.413 -5.592 -11.427 1.00 93.12 97 SER A O 1
ATOM 734 N N . ALA A 1 98 ? 3.730 -5.484 -9.282 1.00 92.06 98 ALA A N 1
ATOM 735 C CA . 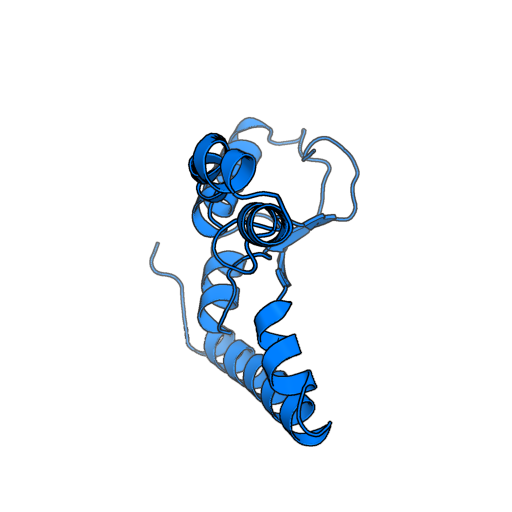ALA A 1 98 ? 4.228 -6.800 -8.907 1.00 92.06 98 ALA A CA 1
ATOM 736 C C . ALA A 1 98 ? 3.510 -7.915 -9.686 1.00 92.06 98 ALA A C 1
ATOM 738 O O . ALA A 1 98 ? 4.178 -8.744 -10.294 1.00 92.06 98 ALA A O 1
ATOM 739 N N . PHE A 1 99 ? 2.174 -7.885 -9.768 1.00 94.69 99 PHE A N 1
ATOM 740 C CA . PHE A 1 99 ? 1.397 -8.830 -10.580 1.00 94.69 99 PHE A CA 1
ATOM 741 C C . PHE A 1 99 ? 1.679 -8.653 -12.074 1.00 94.69 99 PHE A C 1
ATOM 743 O O . PHE A 1 99 ? 1.896 -9.641 -12.774 1.00 94.69 99 PHE A O 1
ATOM 750 N N . LEU A 1 100 ? 1.760 -7.407 -12.557 1.00 95.12 100 LEU A N 1
ATOM 751 C CA . LEU A 1 100 ? 2.072 -7.113 -13.958 1.00 95.12 100 LEU A CA 1
ATOM 752 C C . LEU A 1 100 ? 3.404 -7.739 -14.395 1.00 95.12 100 LEU A C 1
ATOM 754 O O . LEU A 1 100 ? 3.506 -8.226 -15.516 1.00 95.12 100 LEU A O 1
ATOM 758 N N . ARG A 1 101 ? 4.419 -7.768 -13.521 1.00 93.69 101 ARG A N 1
ATOM 759 C CA . ARG A 1 101 ? 5.711 -8.406 -13.819 1.00 93.69 101 ARG A CA 1
ATOM 760 C C . ARG A 1 101 ? 5.553 -9.875 -14.223 1.00 93.69 101 ARG A C 1
ATOM 762 O O . ARG A 1 101 ? 6.195 -10.279 -15.186 1.00 93.69 101 ARG A O 1
ATOM 769 N N . TYR A 1 102 ? 4.720 -10.640 -13.518 1.00 95.00 102 TYR A N 1
ATOM 770 C CA . TYR A 1 102 ? 4.482 -12.060 -13.812 1.00 95.00 102 TYR A CA 1
ATOM 771 C C . TYR A 1 102 ? 3.441 -12.259 -14.915 1.00 95.00 102 TYR A C 1
ATOM 773 O O . TYR A 1 102 ? 3.561 -13.181 -15.709 1.00 95.00 102 TYR A O 1
ATOM 781 N N . ALA A 1 103 ? 2.471 -11.349 -15.037 1.00 96.50 103 ALA A N 1
ATOM 782 C CA . ALA A 1 103 ? 1.469 -11.377 -16.103 1.00 96.50 103 ALA A CA 1
ATOM 783 C C . ALA A 1 103 ? 2.047 -11.130 -17.509 1.00 96.50 103 ALA A C 1
ATOM 785 O O . ALA A 1 103 ? 1.370 -11.382 -18.499 1.00 96.50 103 ALA A O 1
ATOM 786 N N . ARG A 1 104 ? 3.279 -10.611 -17.609 1.00 96.19 104 ARG A N 1
ATOM 787 C CA . ARG A 1 104 ? 4.001 -10.448 -18.883 1.00 96.19 104 ARG A CA 1
ATOM 788 C C . ARG A 1 104 ? 4.595 -11.751 -19.430 1.00 96.19 104 ARG A C 1
ATOM 790 O O . ARG A 1 104 ? 5.039 -11.739 -20.574 1.00 96.19 104 ARG A O 1
ATOM 797 N N . GLY A 1 105 ? 4.683 -12.794 -18.604 1.00 93.44 105 GLY A N 1
ATOM 798 C CA . GLY A 1 105 ? 5.113 -14.133 -19.000 1.00 93.44 105 GLY A CA 1
ATOM 799 C C . GLY A 1 105 ? 3.927 -15.005 -19.402 1.00 93.44 105 GLY A C 1
ATOM 800 O O . GLY A 1 105 ? 2.938 -14.513 -19.948 1.00 93.44 105 GLY A O 1
ATOM 801 N N . GLU A 1 106 ? 4.012 -16.295 -19.095 1.00 96.75 106 GLU A N 1
ATOM 802 C CA . GLU A 1 106 ? 2.908 -17.226 -19.317 1.00 96.75 106 GLU A CA 1
ATOM 803 C C . GLU A 1 106 ? 1.873 -17.118 -18.188 1.00 96.75 106 GLU A C 1
ATOM 805 O O . GLU A 1 106 ? 2.191 -16.765 -17.050 1.00 96.75 106 GLU A O 1
ATOM 810 N N . TYR A 1 107 ? 0.615 -17.485 -18.463 1.00 96.88 107 TYR A N 1
ATOM 811 C CA . TYR A 1 107 ? -0.445 -17.493 -17.439 1.00 96.88 107 TYR A CA 1
ATOM 812 C C . TYR A 1 107 ? -0.049 -18.297 -16.188 1.00 96.88 107 TYR A C 1
ATOM 814 O O . TYR A 1 107 ? -0.412 -17.943 -15.063 1.00 96.88 107 TYR A O 1
ATOM 822 N N . GLU A 1 108 ? 0.723 -19.365 -16.388 1.00 98.06 108 GLU A N 1
ATOM 823 C CA . GLU A 1 108 ? 1.229 -20.204 -15.310 1.00 98.06 108 GLU A CA 1
ATOM 824 C C . GLU A 1 108 ? 2.101 -19.424 -14.316 1.00 98.06 108 GLU A C 1
ATOM 826 O O . GLU A 1 108 ? 1.942 -19.604 -13.108 1.00 98.06 108 GLU A O 1
ATOM 831 N N . ASP A 1 109 ? 2.946 -18.508 -14.794 1.00 97.31 109 ASP A N 1
ATOM 832 C CA . ASP A 1 109 ? 3.830 -17.701 -13.947 1.00 97.31 109 ASP A CA 1
ATOM 833 C C . ASP A 1 109 ? 3.011 -16.798 -13.015 1.00 97.31 109 ASP A C 1
ATOM 835 O O . ASP A 1 109 ? 3.252 -16.730 -11.804 1.00 97.31 109 ASP A O 1
ATOM 839 N N . LEU A 1 110 ? 1.982 -16.143 -13.565 1.00 97.38 110 LEU A N 1
ATOM 840 C CA . LEU A 1 110 ? 1.055 -15.315 -12.797 1.00 97.38 110 LEU A CA 1
ATOM 841 C C . LEU A 1 110 ? 0.279 -16.146 -11.770 1.00 97.38 110 LEU A C 1
ATOM 843 O O . LEU A 1 110 ? 0.147 -15.739 -10.612 1.00 97.38 110 LEU A O 1
ATOM 847 N N . ARG A 1 111 ? -0.217 -17.320 -12.175 1.00 98.19 111 ARG A N 1
ATOM 848 C CA . ARG A 1 111 ? -0.960 -18.226 -11.292 1.00 98.19 111 ARG A CA 1
ATOM 849 C C . ARG A 1 111 ? -0.094 -18.699 -10.128 1.00 98.19 111 ARG A C 1
ATOM 851 O O . ARG A 1 111 ? -0.554 -18.698 -8.984 1.00 98.19 111 ARG A O 1
ATOM 858 N N . GLN A 1 112 ? 1.154 -19.078 -10.395 1.00 97.94 112 GLN A N 1
ATOM 859 C CA . GLN A 1 112 ? 2.099 -19.510 -9.367 1.00 97.94 112 GLN A CA 1
ATOM 860 C C . GLN A 1 112 ? 2.438 -18.378 -8.401 1.00 97.94 112 GLN A C 1
ATOM 862 O O . GLN A 1 112 ? 2.429 -18.601 -7.186 1.00 97.94 112 GLN A O 1
ATOM 867 N N . TYR A 1 113 ? 2.666 -17.167 -8.915 1.00 97.00 113 TYR A N 1
ATOM 868 C CA . TYR A 1 113 ? 2.914 -15.993 -8.084 1.00 97.00 113 TYR A CA 1
ATOM 869 C C 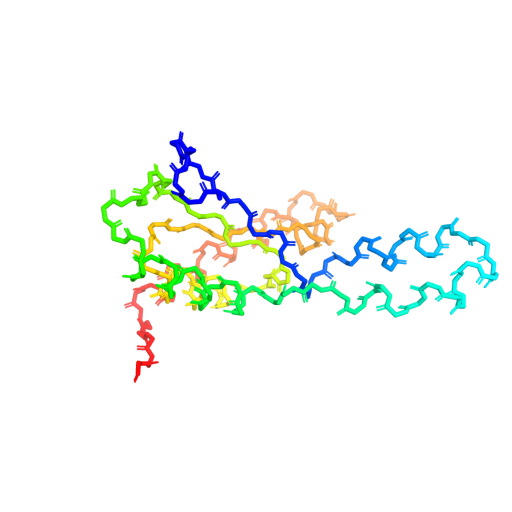. TYR A 1 113 ? 1.721 -15.673 -7.175 1.00 97.00 113 TYR A C 1
ATOM 871 O O . TYR A 1 113 ? 1.894 -15.551 -5.961 1.00 97.00 113 TYR A O 1
ATOM 879 N N . ALA A 1 114 ? 0.502 -15.624 -7.722 1.00 97.06 114 ALA A N 1
ATOM 880 C CA . ALA A 1 114 ? -0.710 -15.378 -6.942 1.00 97.06 114 ALA A CA 1
ATOM 881 C C . ALA A 1 114 ? -0.913 -16.447 -5.853 1.00 97.06 114 ALA A C 1
ATOM 883 O O . ALA A 1 114 ? -1.155 -16.123 -4.689 1.00 97.06 114 ALA A O 1
ATOM 884 N N . ALA A 1 115 ? -0.733 -17.727 -6.193 1.00 98.12 115 ALA A N 1
ATOM 885 C CA . ALA A 1 115 ? -0.842 -18.818 -5.228 1.00 98.12 115 ALA A CA 1
ATOM 886 C C . ALA A 1 115 ? 0.237 -18.744 -4.130 1.00 98.12 115 ALA A C 1
ATOM 888 O O . ALA A 1 115 ? -0.030 -19.096 -2.978 1.00 98.12 115 ALA A O 1
ATOM 889 N N . ALA A 1 116 ? 1.447 -18.278 -4.458 1.00 97.62 116 ALA A N 1
ATOM 890 C CA . ALA A 1 116 ? 2.506 -18.052 -3.480 1.00 97.62 116 ALA A CA 1
ATOM 891 C C . ALA A 1 116 ? 2.162 -16.912 -2.506 1.00 97.62 116 ALA A C 1
ATOM 893 O O . ALA A 1 116 ? 2.369 -17.087 -1.306 1.00 97.62 116 ALA A O 1
ATOM 894 N N . GLN A 1 117 ? 1.574 -15.805 -2.984 1.00 97.62 117 GLN A N 1
ATOM 895 C CA . GLN A 1 117 ? 1.090 -14.721 -2.113 1.00 97.62 117 GLN A CA 1
ATOM 896 C C . GLN A 1 117 ? 0.027 -15.227 -1.127 1.00 97.62 117 GLN A C 1
ATOM 898 O O . GLN A 1 117 ? 0.133 -14.983 0.075 1.00 97.62 117 GLN A O 1
ATOM 903 N N . VAL A 1 118 ? -0.951 -16.005 -1.608 1.00 97.62 118 VAL A N 1
ATOM 904 C CA . VAL A 1 118 ? -2.012 -16.576 -0.759 1.00 97.62 118 VAL A CA 1
ATOM 905 C C . VAL A 1 118 ? -1.432 -17.509 0.307 1.00 97.62 118 VAL A C 1
ATOM 907 O O . VAL A 1 118 ? -1.737 -17.351 1.488 1.00 97.62 118 VAL A O 1
ATOM 910 N N . ARG A 1 119 ? -0.562 -18.457 -0.073 1.00 98.44 119 ARG A N 1
ATOM 911 C CA . ARG A 1 119 ? 0.074 -19.378 0.890 1.00 98.44 119 ARG A CA 1
ATOM 912 C C . ARG A 1 119 ? 0.937 -18.640 1.912 1.00 98.44 119 ARG A C 1
ATOM 914 O O . ARG A 1 119 ? 0.888 -18.974 3.094 1.00 98.44 119 ARG A O 1
ATOM 921 N N . GLY A 1 120 ? 1.699 -17.640 1.469 1.00 98.12 120 GLY A N 1
ATOM 922 C CA . GLY A 1 120 ? 2.506 -16.800 2.350 1.00 98.12 120 GLY A CA 1
ATOM 923 C C . GLY A 1 120 ? 1.650 -16.056 3.372 1.00 98.12 120 GLY A C 1
ATOM 924 O O . GLY A 1 120 ? 1.969 -16.061 4.558 1.00 98.12 120 GLY A O 1
ATOM 925 N N . LEU A 1 121 ? 0.513 -15.500 2.947 1.00 97.75 121 LEU A N 1
ATOM 926 C CA . LEU A 1 121 ? -0.413 -14.815 3.848 1.00 97.75 121 LEU A CA 1
ATOM 927 C C . LEU A 1 121 ? -1.041 -15.767 4.878 1.00 97.75 121 LEU A C 1
ATOM 929 O O . LEU A 1 121 ? -1.165 -15.399 6.044 1.00 97.75 121 LEU A O 1
ATOM 933 N N . VAL A 1 122 ? -1.402 -16.992 4.477 1.00 98.31 122 VAL A N 1
ATOM 934 C CA . VAL A 1 122 ? -1.884 -18.025 5.414 1.00 98.31 122 VAL A CA 1
ATOM 935 C C . VAL A 1 122 ? -0.813 -18.345 6.458 1.00 98.31 122 VAL A C 1
ATOM 937 O O . VAL A 1 122 ? -1.118 -18.370 7.649 1.00 98.31 122 VAL A O 1
ATOM 940 N N . LEU A 1 123 ? 0.443 -18.535 6.038 1.00 98.25 123 LEU A N 1
ATOM 941 C CA . LEU A 1 123 ? 1.567 -18.761 6.950 1.00 98.25 123 LEU A CA 1
ATOM 942 C C . LEU A 1 123 ? 1.737 -17.586 7.920 1.00 98.25 123 LEU A C 1
ATOM 944 O O . LEU A 1 123 ? 1.806 -17.805 9.129 1.00 98.25 123 LEU A O 1
ATOM 948 N N . ALA A 1 124 ? 1.755 -16.353 7.409 1.00 98.06 124 ALA A N 1
ATOM 949 C CA . ALA A 1 124 ? 1.919 -15.153 8.222 1.00 98.06 124 ALA A CA 1
ATOM 950 C C . ALA A 1 124 ? 0.818 -15.036 9.286 1.00 98.06 124 ALA A C 1
ATOM 952 O O . ALA A 1 124 ? 1.117 -14.910 10.468 1.00 98.06 124 ALA A O 1
ATOM 953 N N . ARG A 1 125 ? -0.449 -15.196 8.892 1.00 96.75 125 ARG A N 1
ATOM 954 C CA . ARG A 1 125 ? -1.593 -15.158 9.819 1.00 96.75 125 ARG A CA 1
ATOM 955 C C . ARG A 1 125 ? -1.599 -16.292 10.841 1.00 96.75 125 ARG A C 1
ATOM 957 O O . ARG A 1 125 ? -2.123 -16.112 11.932 1.00 96.75 125 ARG A O 1
ATOM 964 N N . THR A 1 126 ? -1.041 -17.450 10.493 1.00 98.00 126 THR A N 1
ATOM 965 C CA . THR A 1 126 ? -1.017 -18.618 11.388 1.00 98.00 126 THR A CA 1
ATOM 966 C C . THR A 1 126 ? 0.089 -18.513 12.437 1.00 98.00 126 THR A C 1
ATOM 968 O O . THR A 1 126 ? -0.113 -18.921 13.578 1.00 98.00 126 THR A O 1
ATOM 971 N N . TYR A 1 127 ? 1.262 -17.996 12.061 1.00 97.81 127 TYR A N 1
ATOM 972 C CA . TYR A 1 127 ? 2.476 -18.125 12.877 1.00 97.81 127 TYR A CA 1
ATOM 973 C C . TYR A 1 127 ? 3.092 -16.806 13.336 1.00 97.81 127 TYR A C 1
ATOM 975 O O . TYR A 1 127 ? 3.934 -16.824 14.234 1.00 97.81 127 TYR A O 1
ATOM 983 N N . LEU A 1 128 ? 2.729 -15.675 12.732 1.00 97.44 128 LEU A N 1
ATOM 984 C CA . LEU A 1 128 ? 3.309 -14.382 13.076 1.00 97.44 128 LEU A CA 1
ATOM 985 C C . LEU A 1 128 ? 2.370 -13.578 13.972 1.00 97.44 128 LEU A C 1
ATOM 987 O O . LEU A 1 128 ? 1.160 -13.791 14.032 1.00 97.44 128 LEU A O 1
ATOM 991 N N . ARG A 1 129 ? 2.973 -12.626 14.682 1.00 95.69 129 ARG A N 1
ATOM 992 C CA . ARG A 1 129 ? 2.277 -11.579 15.418 1.00 95.69 129 ARG A CA 1
ATOM 993 C C . ARG A 1 129 ? 3.081 -10.299 15.296 1.00 95.69 129 ARG A C 1
ATOM 995 O O . ARG A 1 129 ? 4.302 -10.319 15.450 1.00 95.69 129 ARG A O 1
ATOM 1002 N N . ILE A 1 130 ? 2.394 -9.189 15.063 1.00 93.50 130 ILE A N 1
ATOM 1003 C CA . ILE A 1 130 ? 3.039 -7.880 15.028 1.00 93.50 130 ILE A CA 1
ATOM 1004 C C . ILE A 1 130 ? 3.578 -7.524 16.408 1.00 93.50 130 ILE A C 1
ATOM 1006 O O . ILE A 1 130 ? 2.879 -7.638 17.421 1.00 93.50 130 ILE A O 1
ATOM 1010 N N . ARG A 1 131 ? 4.831 -7.072 16.431 1.00 89.50 131 ARG A N 1
ATOM 1011 C CA . ARG A 1 131 ? 5.423 -6.452 17.608 1.00 89.50 131 ARG A CA 1
ATOM 1012 C C . ARG A 1 131 ? 4.835 -5.049 17.748 1.00 89.50 131 ARG A C 1
ATOM 1014 O O . ARG A 1 131 ? 5.041 -4.219 16.871 1.00 89.50 131 ARG A O 1
ATOM 1021 N N . ARG A 1 132 ? 4.077 -4.844 18.822 1.00 67.62 132 ARG A N 1
ATOM 1022 C CA . ARG A 1 132 ? 3.538 -3.542 19.221 1.00 67.62 132 ARG A CA 1
ATOM 1023 C C . ARG A 1 132 ? 4.517 -2.817 20.132 1.00 67.62 132 ARG A C 1
ATOM 1025 O O . ARG A 1 132 ? 5.278 -3.526 20.835 1.00 67.62 132 ARG A O 1
#

Solvent-accessible surface area (backbone atoms only — not comparable to full-atom values): 7401 Å² total; per-residue (Å²): 112,53,64,40,83,38,74,60,49,70,59,69,17,39,79,43,86,54,61,57,47,54,53,36,73,73,47,55,74,66,54,34,66,74,48,50,70,57,54,72,64,70,50,40,45,67,55,50,41,52,53,48,44,53,46,47,70,72,48,48,91,51,54,42,39,63,31,38,33,53,18,29,44,45,81,48,39,62,54,36,50,54,54,40,73,68,34,84,54,55,54,49,64,43,64,59,70,63,50,51,64,33,59,73,59,53,74,64,51,29,52,52,52,53,53,48,40,52,53,45,38,53,50,45,71,73,75,56,77,85,87,127

Nearest PDB structures (foldseek):
  4n02-assembly1_A  TM=7.253E-01  e=1.410E-02  Streptococcus pneumoniae CGSP14
  3sr7-assembly1_A  TM=7.156E-01  e=1.136E-01  Streptococcus mutans
  3sr7-assembly1_D  TM=5.582E-01  e=7.195E-02  Streptococcus mutans
  1ltd-assembly1_A-2  TM=5.181E-01  e=1.755E+00  Saccharomyces cerevisiae
  4naf-assembly1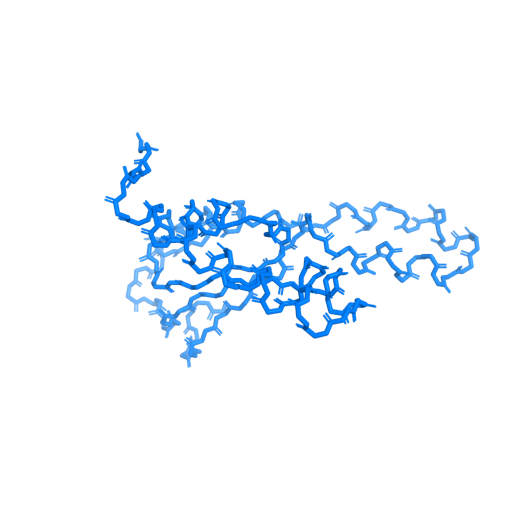_A  TM=3.579E-01  e=2.483E-01  Geobacillus kaustophilus HTA426

Secondary structure (DSSP, 8-state):
-TTS--SEEE---BTS--HHHHHHHTS-HHHHHHHGGGGG-S-BHHHHHHHHHHHHHHHGGG----EEEEESS--SHHHHHHHHHH-SS-EEEE-SHHHHHHHTS-HHHHHHHHHHHHHHHHHHHHH-----